Protein AF-A0A368D7T2-F1 (afdb_monomer)

Mean predicted aligned error: 4.86 Å

Radius of gyration: 17.08 Å; Cα contacts (8 Å, |Δi|>4): 111; chains: 1; bounding box: 37×31×53 Å

pLDDT: mean 90.41, std 10.19, range [51.91, 98.5]

Solvent-accessible surface area (backbone atoms only — not comparable to full-atom values): 7248 Å² total; per-residue (Å²): 136,79,72,66,61,32,42,49,31,44,47,52,43,35,50,52,33,50,51,53,52,49,39,56,71,71,38,92,92,69,29,60,60,84,78,44,40,42,70,30,36,58,41,48,74,77,60,43,44,45,56,53,54,31,52,53,41,57,55,40,57,72,36,65,93,39,57,70,60,36,45,50,53,52,50,52,51,51,52,56,49,50,54,41,51,52,29,32,51,47,102,48,57,69,70,59,35,71,72,32,71,47,49,54,57,53,53,53,43,52,50,30,49,53,51,20,46,52,42,51,52,50,45,53,51,51,54,56,55,57,61,72,80,107

Nearest PDB structures (foldseek):
  1yo7-assembly2_B  TM=5.747E-01  e=2.795E+00  Escherichia coli

Structure (mmCIF, N/CA/C/O backbone):
data_AF-A0A368D7T2-F1
#
_entry.id   AF-A0A368D7T2-F1
#
loop_
_atom_site.group_PDB
_atom_site.id
_atom_site.type_symbol
_atom_site.label_atom_id
_atom_site.label_alt_id
_atom_site.label_comp_id
_atom_site.label_asym_id
_atom_site.label_entity_id
_atom_site.label_seq_id
_atom_site.pdbx_PDB_ins_code
_atom_site.Cartn_x
_atom_site.Cartn_y
_atom_site.Cartn_z
_atom_site.occupancy
_atom_site.B_iso_or_equiv
_atom_site.auth_seq_id
_atom_site.auth_comp_id
_atom_site.auth_asym_id
_atom_site.auth_atom_id
_atom_site.pdbx_PDB_model_num
ATOM 1 N N . MET A 1 1 ? -18.146 0.182 18.973 1.00 51.91 1 MET A N 1
ATOM 2 C CA . MET A 1 1 ? -17.014 -0.212 18.102 1.00 51.91 1 MET A CA 1
ATOM 3 C C . MET A 1 1 ? -17.211 0.406 16.727 1.00 51.91 1 MET A C 1
ATOM 5 O O . MET A 1 1 ? -18.100 -0.024 16.006 1.00 51.91 1 MET A O 1
ATOM 9 N N . ILE A 1 2 ? -16.427 1.435 16.395 1.00 58.50 2 ILE A N 1
ATOM 10 C CA . ILE A 1 2 ? -16.553 2.246 15.162 1.00 58.50 2 ILE A CA 1
ATOM 11 C C . ILE A 1 2 ? -15.628 1.704 14.036 1.00 58.50 2 ILE A C 1
ATOM 13 O O . ILE A 1 2 ? -15.519 2.243 12.948 1.00 58.50 2 ILE A O 1
ATOM 17 N N . GLN A 1 3 ? -15.069 0.512 14.240 1.00 59.62 3 GLN A N 1
ATOM 18 C CA . GLN A 1 3 ? -13.953 -0.082 13.497 1.00 59.62 3 GLN A CA 1
ATOM 19 C C . GLN A 1 3 ? -14.228 -0.559 12.050 1.00 59.62 3 GLN A C 1
ATOM 21 O O . GLN A 1 3 ? -13.487 -1.382 11.508 1.00 59.62 3 GLN A O 1
ATOM 26 N N . ARG A 1 4 ? -15.331 -0.122 11.438 1.00 71.94 4 ARG A N 1
ATOM 27 C CA . ARG A 1 4 ? -15.852 -0.723 10.200 1.00 71.94 4 ARG A CA 1
ATOM 28 C C . ARG A 1 4 ? -15.222 -0.151 8.940 1.00 71.94 4 ARG A C 1
ATOM 30 O O . ARG A 1 4 ? -15.085 -0.869 7.966 1.00 71.94 4 ARG A O 1
ATOM 37 N N . VAL A 1 5 ? -14.856 1.127 8.939 1.00 86.94 5 VAL A N 1
ATOM 38 C CA . VAL A 1 5 ? -14.511 1.822 7.691 1.00 86.94 5 VAL A CA 1
ATOM 39 C C . VAL A 1 5 ? -12.999 1.826 7.445 1.00 86.94 5 VAL A C 1
ATOM 41 O O . VAL A 1 5 ? -12.564 1.584 6.324 1.00 86.94 5 VAL A O 1
ATOM 44 N N . GLN A 1 6 ? -12.182 1.999 8.490 1.00 91.19 6 GLN A N 1
ATOM 45 C CA . GLN A 1 6 ? -10.719 1.943 8.369 1.00 91.19 6 GLN A CA 1
ATOM 46 C C . GLN A 1 6 ? -10.215 0.569 7.918 1.00 91.19 6 GLN A C 1
ATOM 48 O O . GLN A 1 6 ? -9.251 0.485 7.165 1.00 91.19 6 GLN A O 1
ATOM 53 N N . SER A 1 7 ? -10.861 -0.507 8.374 1.00 93.94 7 SER A N 1
ATOM 54 C CA . SER A 1 7 ? -10.492 -1.880 8.027 1.00 93.94 7 SER A CA 1
ATOM 55 C C . SER A 1 7 ? -10.777 -2.181 6.561 1.00 93.94 7 SER A C 1
ATOM 57 O O . SER A 1 7 ? -9.953 -2.824 5.925 1.00 93.94 7 SER A O 1
ATOM 59 N N . ILE A 1 8 ? -11.868 -1.642 6.004 1.00 95.50 8 ILE A N 1
ATOM 60 C CA . ILE A 1 8 ? -12.184 -1.745 4.573 1.00 95.50 8 ILE A CA 1
ATOM 61 C C . ILE A 1 8 ? -11.092 -1.081 3.736 1.00 95.50 8 ILE A C 1
ATOM 63 O O . ILE A 1 8 ? -10.575 -1.703 2.818 1.00 95.50 8 ILE A O 1
ATOM 67 N N . TYR A 1 9 ? -10.691 0.150 4.061 1.00 96.88 9 TYR A N 1
ATOM 68 C CA . TYR A 1 9 ? -9.636 0.829 3.304 1.00 96.88 9 TYR A CA 1
ATOM 69 C C . TYR A 1 9 ? -8.287 0.105 3.397 1.00 96.88 9 TYR A C 1
ATOM 71 O O . TYR A 1 9 ? -7.605 -0.034 2.387 1.00 96.88 9 TYR A O 1
ATOM 79 N N . MET A 1 10 ? -7.918 -0.407 4.577 1.00 97.31 10 MET A N 1
ATOM 80 C CA . MET A 1 10 ? -6.710 -1.226 4.727 1.00 97.31 10 MET A CA 1
ATOM 81 C C . MET A 1 10 ? -6.796 -2.534 3.930 1.00 97.31 10 MET A C 1
ATOM 83 O O . MET A 1 10 ? -5.820 -2.916 3.290 1.00 97.31 10 MET A O 1
ATOM 87 N N . LEU A 1 11 ? -7.963 -3.186 3.910 1.00 97.31 11 LEU A N 1
ATOM 88 C CA . LEU A 1 11 ? -8.204 -4.394 3.120 1.00 97.31 11 LEU A CA 1
ATOM 89 C C . LEU A 1 11 ? -8.116 -4.118 1.615 1.00 97.31 11 LEU A C 1
ATOM 91 O O . LEU A 1 11 ? -7.558 -4.926 0.884 1.00 97.31 11 LEU A O 1
ATOM 95 N N . LEU A 1 12 ? -8.620 -2.973 1.148 1.00 97.75 12 LEU A N 1
ATOM 96 C CA . LEU A 1 12 ? -8.504 -2.583 -0.257 1.00 97.75 12 LEU A CA 1
ATOM 97 C C . LEU A 1 12 ? -7.040 -2.439 -0.681 1.00 97.75 12 LEU A C 1
ATOM 99 O O . LEU A 1 12 ? -6.698 -2.860 -1.777 1.00 97.75 12 LEU A O 1
ATOM 103 N N . ILE A 1 13 ? -6.161 -1.930 0.190 1.00 98.00 13 ILE A N 1
ATOM 104 C CA . ILE A 1 13 ? -4.718 -1.883 -0.101 1.00 98.00 13 ILE A CA 1
ATOM 105 C C . ILE A 1 13 ? -4.129 -3.298 -0.167 1.00 98.00 13 ILE A C 1
ATOM 107 O O . ILE A 1 13 ? -3.353 -3.587 -1.072 1.00 98.00 13 ILE A O 1
ATOM 111 N N . VAL A 1 14 ? -4.523 -4.197 0.744 1.00 98.31 14 VAL A N 1
ATOM 112 C CA . VAL A 1 14 ? -4.105 -5.611 0.691 1.00 98.31 14 VAL A CA 1
ATOM 113 C C . VAL A 1 14 ? -4.519 -6.245 -0.639 1.00 98.31 14 VAL A C 1
ATOM 115 O O . VAL A 1 14 ? -3.703 -6.891 -1.285 1.00 98.31 14 VAL A O 1
ATOM 118 N N . ILE A 1 15 ? -5.756 -6.019 -1.089 1.00 97.69 15 ILE A N 1
ATOM 119 C CA . ILE A 1 15 ? -6.240 -6.518 -2.382 1.00 97.69 15 ILE A CA 1
ATOM 120 C C . ILE A 1 15 ? -5.424 -5.920 -3.533 1.00 97.69 15 ILE A C 1
ATOM 122 O O . ILE A 1 15 ? -4.998 -6.660 -4.411 1.00 97.69 15 ILE A O 1
ATOM 126 N N . THR A 1 16 ? -5.154 -4.613 -3.515 1.00 96.62 16 THR A N 1
ATOM 127 C CA . THR A 1 16 ? -4.309 -3.956 -4.522 1.00 96.62 16 THR A CA 1
ATOM 128 C C . THR A 1 16 ? -2.916 -4.590 -4.599 1.00 96.62 16 THR A C 1
ATOM 130 O O . THR A 1 16 ? -2.441 -4.873 -5.696 1.00 96.62 16 THR A O 1
ATOM 133 N N . ASN A 1 17 ? -2.281 -4.876 -3.460 1.00 96.44 17 ASN A N 1
ATOM 134 C CA . ASN A 1 17 ? -0.978 -5.545 -3.424 1.00 96.44 17 ASN A CA 1
ATOM 135 C C . ASN A 1 17 ? -1.047 -6.969 -3.985 1.00 96.44 17 ASN A C 1
ATOM 137 O O . ASN A 1 17 ? -0.186 -7.353 -4.769 1.00 96.44 17 ASN A O 1
ATOM 141 N N . LEU A 1 18 ? -2.079 -7.739 -3.625 1.00 94.50 18 LEU A N 1
ATOM 142 C CA . LEU A 1 18 ? -2.282 -9.089 -4.159 1.00 94.50 18 LEU A CA 1
ATOM 143 C C . LEU A 1 18 ? -2.491 -9.075 -5.674 1.00 94.50 18 LEU A C 1
ATOM 145 O O . LEU A 1 18 ? -1.941 -9.924 -6.368 1.00 94.50 18 LEU A O 1
ATOM 149 N N . LEU A 1 19 ? -3.238 -8.098 -6.198 1.00 93.25 19 LEU A N 1
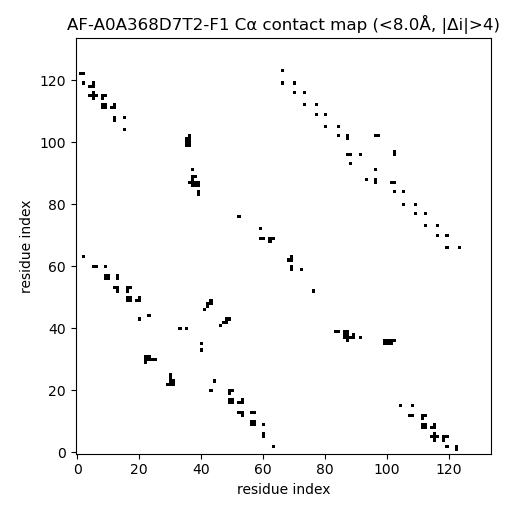ATOM 150 C CA . LEU A 1 19 ? -3.397 -7.927 -7.640 1.00 93.25 19 LEU A CA 1
ATOM 151 C C . LEU A 1 19 ? -2.052 -7.657 -8.316 1.00 93.25 19 LEU A C 1
ATOM 153 O O . LEU A 1 19 ? -1.787 -8.256 -9.352 1.00 93.25 19 LEU A O 1
ATOM 157 N N . VAL A 1 20 ? -1.191 -6.815 -7.733 1.00 92.88 20 VAL A N 1
ATOM 158 C CA . VAL A 1 20 ? 0.164 -6.583 -8.262 1.00 92.88 20 VAL A CA 1
ATOM 159 C C . VAL A 1 20 ? 0.987 -7.869 -8.261 1.00 92.88 20 VAL A C 1
ATOM 161 O O . VAL A 1 20 ? 1.548 -8.205 -9.297 1.00 92.88 20 VAL A O 1
ATOM 164 N N . ILE A 1 21 ? 1.011 -8.608 -7.147 1.00 91.12 21 ILE A N 1
ATOM 165 C CA . ILE A 1 21 ? 1.762 -9.869 -7.022 1.00 91.12 21 ILE A CA 1
ATOM 166 C C . ILE A 1 21 ? 1.316 -10.862 -8.101 1.00 91.12 21 ILE A C 1
ATOM 168 O O . ILE A 1 21 ? 2.128 -11.339 -8.890 1.00 91.12 21 ILE A O 1
ATOM 172 N N . ILE A 1 22 ? 0.005 -11.103 -8.204 1.00 89.69 22 ILE A N 1
ATOM 173 C CA . ILE A 1 22 ? -0.559 -12.019 -9.202 1.00 89.69 22 ILE A CA 1
ATOM 174 C C . ILE A 1 22 ? -0.230 -11.531 -10.615 1.00 89.69 22 ILE A C 1
ATOM 176 O O . ILE A 1 22 ? 0.161 -12.331 -11.458 1.00 89.69 22 ILE A O 1
ATOM 180 N N . SER A 1 23 ? -0.336 -10.230 -10.888 1.00 88.81 23 SER A N 1
ATOM 181 C CA . SER A 1 23 ? -0.081 -9.682 -12.230 1.00 88.81 23 SER A CA 1
ATOM 182 C C . SER A 1 23 ? 1.384 -9.789 -12.666 1.00 88.81 23 SER A C 1
ATOM 184 O O . SER A 1 23 ? 1.680 -9.595 -13.839 1.00 88.81 23 SER A O 1
ATOM 186 N N . ILE A 1 24 ? 2.309 -10.066 -11.749 1.00 86.81 24 ILE A N 1
ATOM 187 C CA . ILE A 1 24 ? 3.737 -10.213 -12.044 1.00 86.81 24 ILE A CA 1
ATOM 188 C C . ILE A 1 24 ? 4.129 -11.689 -12.163 1.00 86.81 24 ILE A C 1
ATOM 190 O O . ILE A 1 24 ? 4.877 -12.042 -13.068 1.00 86.81 24 ILE A O 1
ATOM 194 N N . ASP A 1 25 ? 3.587 -12.544 -11.298 1.00 73.06 25 ASP A N 1
ATOM 195 C CA . ASP A 1 25 ? 4.017 -13.940 -11.140 1.00 73.06 25 ASP A CA 1
ATOM 196 C C . ASP A 1 25 ? 3.246 -14.941 -12.036 1.00 73.06 25 ASP A C 1
ATOM 198 O O . ASP A 1 25 ? 3.718 -16.035 -12.331 1.00 73.06 25 ASP A O 1
ATOM 202 N N . SER A 1 26 ? 2.034 -14.601 -12.501 1.00 60.84 26 SER A N 1
ATOM 203 C CA . SER A 1 26 ? 1.045 -15.647 -12.841 1.00 60.84 26 SER A CA 1
ATOM 204 C C . SER A 1 26 ? 1.140 -16.347 -14.208 1.00 60.84 26 SER A C 1
ATOM 206 O O . SER A 1 26 ? 0.548 -17.414 -14.346 1.00 60.84 26 SER A O 1
ATOM 208 N N . ASN A 1 27 ? 1.851 -15.827 -15.210 1.00 67.06 27 ASN A N 1
ATOM 209 C CA . ASN A 1 27 ? 2.147 -16.507 -16.487 1.00 67.06 27 ASN A CA 1
ATOM 210 C C . ASN A 1 27 ? 3.046 -15.569 -17.315 1.00 67.06 27 ASN A C 1
ATOM 212 O O . ASN A 1 27 ? 2.653 -14.414 -17.466 1.00 67.06 27 ASN A O 1
ATOM 216 N N . PRO A 1 28 ? 4.176 -16.005 -17.905 1.00 64.38 28 PRO A N 1
ATOM 217 C CA . PRO A 1 28 ? 5.000 -15.154 -18.773 1.00 64.38 28 PRO A CA 1
ATOM 218 C C . PRO A 1 28 ? 4.234 -14.455 -19.909 1.00 64.38 28 PRO A C 1
ATOM 220 O O . PRO A 1 28 ? 4.638 -13.383 -20.346 1.00 64.38 28 PRO A O 1
ATOM 223 N N . GLU A 1 29 ? 3.129 -15.038 -20.386 1.00 68.19 29 GLU A N 1
ATOM 224 C CA . GLU A 1 29 ? 2.292 -14.439 -21.438 1.00 68.19 29 GLU A CA 1
ATOM 225 C C . GLU A 1 29 ? 1.324 -13.360 -20.923 1.00 68.19 29 GLU A C 1
ATOM 227 O O . GLU A 1 29 ? 0.848 -12.536 -21.702 1.00 68.19 29 GLU A O 1
ATOM 232 N N . MET A 1 30 ? 1.013 -13.365 -19.624 1.00 66.88 30 MET A N 1
ATOM 233 C CA . MET A 1 30 ? 0.069 -12.431 -18.993 1.00 66.88 30 MET A CA 1
ATOM 234 C C . MET A 1 30 ? 0.731 -11.526 -17.950 1.00 66.88 30 MET A C 1
ATOM 236 O O . MET A 1 30 ? 0.045 -10.711 -17.330 1.00 66.88 30 MET A O 1
ATOM 240 N N . SER A 1 31 ? 2.039 -11.671 -17.729 1.00 82.38 31 SER A N 1
ATOM 241 C CA . SER A 1 31 ? 2.757 -10.897 -16.731 1.00 82.38 31 SER A CA 1
ATOM 242 C C . SER A 1 31 ? 2.899 -9.445 -17.172 1.00 82.38 31 SER A C 1
ATOM 244 O O . SER A 1 31 ? 3.026 -9.115 -18.356 1.00 82.38 31 SER A O 1
ATOM 246 N N . LEU A 1 32 ? 2.877 -8.542 -16.194 1.00 85.12 32 LEU A N 1
ATOM 247 C CA . LEU A 1 32 ? 3.193 -7.144 -16.444 1.00 85.12 32 LEU A CA 1
ATOM 248 C C . LEU A 1 32 ? 4.610 -7.044 -17.022 1.00 85.12 32 LEU A C 1
ATOM 250 O O . LEU A 1 32 ? 5.521 -7.650 -16.445 1.00 85.12 32 LEU A O 1
ATOM 254 N N . PRO A 1 33 ? 4.815 -6.237 -18.081 1.00 87.44 33 PRO A N 1
ATOM 255 C CA . PRO A 1 33 ? 6.133 -6.037 -18.666 1.00 87.44 33 PRO A CA 1
ATOM 256 C C . PRO A 1 33 ? 7.177 -5.669 -17.608 1.00 87.44 33 PRO A C 1
ATOM 258 O O . PRO A 1 33 ? 6.899 -4.860 -16.723 1.00 87.44 33 PRO A O 1
ATOM 261 N N . GLU A 1 34 ? 8.406 -6.176 -17.743 1.00 85.50 34 GLU A N 1
ATOM 262 C CA . GLU A 1 34 ? 9.532 -5.804 -16.860 1.00 85.50 34 GLU A CA 1
ATOM 263 C C . GLU A 1 34 ? 9.870 -4.307 -16.919 1.00 85.50 34 GLU A C 1
ATOM 265 O O . GLU A 1 34 ? 10.543 -3.762 -16.047 1.00 85.50 34 GLU A O 1
ATOM 270 N N . SER A 1 35 ? 9.378 -3.606 -17.943 1.00 87.44 35 SER A N 1
ATOM 271 C CA . SER A 1 35 ? 9.472 -2.156 -18.017 1.00 87.44 35 SER A CA 1
ATOM 272 C C . SER A 1 35 ? 8.538 -1.441 -17.040 1.00 87.44 35 SER A C 1
ATOM 274 O O . SER A 1 35 ? 8.754 -0.257 -16.816 1.00 87.44 35 SER A O 1
ATOM 276 N N . TYR A 1 36 ? 7.536 -2.076 -16.438 1.00 90.62 36 TYR A N 1
ATOM 277 C CA . TYR A 1 36 ? 6.670 -1.413 -15.456 1.00 90.62 36 TYR A CA 1
ATOM 278 C C . TYR A 1 36 ? 7.342 -1.329 -14.087 1.00 90.62 36 TYR A C 1
ATOM 280 O O . TYR A 1 36 ? 8.271 -2.075 -13.791 1.00 90.62 36 TYR A O 1
ATOM 288 N N . PHE A 1 37 ? 6.877 -0.404 -13.247 1.00 92.38 37 PHE A N 1
ATOM 289 C CA . PHE A 1 37 ? 7.423 -0.129 -11.908 1.00 92.38 37 PHE A CA 1
ATOM 290 C C . PHE A 1 37 ? 8.849 0.447 -11.867 1.00 92.38 37 PHE A C 1
ATOM 292 O O . PHE A 1 37 ? 9.281 0.894 -10.808 1.00 92.38 37 PHE A O 1
ATOM 299 N N . GLY A 1 38 ? 9.586 0.524 -12.975 1.00 90.50 38 GLY A N 1
ATOM 300 C CA . GLY A 1 38 ? 10.923 1.126 -12.945 1.00 90.50 38 GLY A CA 1
ATOM 301 C C . GLY A 1 38 ? 11.887 0.393 -12.041 1.00 90.50 38 GLY A C 1
ATOM 302 O O . GLY A 1 38 ? 11.821 -0.826 -11.898 1.00 90.50 38 GLY A O 1
ATOM 303 N N . PHE A 1 39 ? 12.769 1.147 -11.397 1.00 92.56 39 PHE A N 1
ATOM 304 C CA . PHE A 1 39 ? 13.668 0.591 -10.392 1.00 92.56 39 PHE A CA 1
ATOM 305 C C . PHE A 1 39 ? 12.960 0.123 -9.134 1.00 92.56 39 PHE A C 1
ATOM 307 O O . PHE A 1 39 ? 13.578 -0.501 -8.277 1.00 92.56 39 PHE A O 1
ATOM 314 N N . PHE A 1 40 ? 11.650 0.339 -9.034 1.00 94.06 40 PHE A N 1
ATOM 315 C CA . PHE A 1 40 ? 10.878 -0.291 -7.988 1.00 94.06 40 PHE A CA 1
ATOM 316 C C . PHE A 1 40 ? 10.604 -1.786 -8.250 1.00 94.06 40 PHE A C 1
ATOM 318 O O . PHE A 1 40 ? 10.339 -2.527 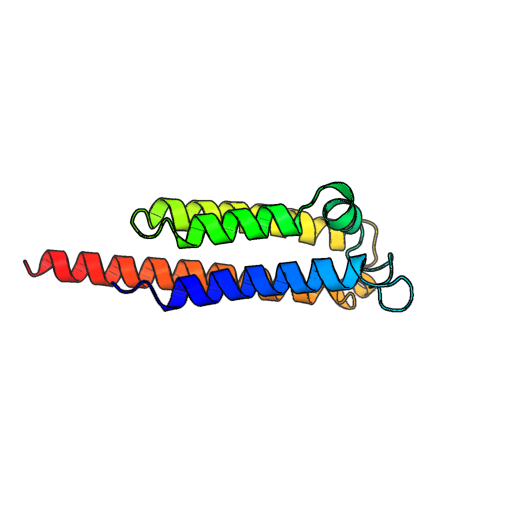-7.304 1.00 94.06 40 PHE A O 1
ATOM 325 N N . ARG A 1 41 ? 10.704 -2.261 -9.502 1.00 93.06 41 ARG A N 1
ATOM 326 C CA . ARG A 1 41 ? 10.389 -3.648 -9.892 1.00 93.06 41 ARG A CA 1
ATOM 327 C C . ARG A 1 41 ? 11.148 -4.717 -9.082 1.00 93.06 41 ARG A C 1
ATOM 329 O O . ARG A 1 41 ? 10.473 -5.604 -8.559 1.00 93.06 41 ARG A O 1
ATOM 336 N N . PRO A 1 42 ? 12.478 -4.630 -8.869 1.00 93.00 42 PRO A N 1
ATOM 337 C CA . PRO A 1 42 ? 13.205 -5.621 -8.068 1.00 93.00 42 PRO A CA 1
ATOM 338 C C . PRO A 1 42 ? 12.714 -5.714 -6.618 1.00 93.00 42 PRO A C 1
ATOM 340 O O . PRO A 1 42 ? 12.733 -6.785 -6.023 1.00 93.00 42 PRO A O 1
ATOM 343 N N . TYR A 1 43 ? 12.211 -4.619 -6.035 1.00 94.75 43 TYR A N 1
ATOM 344 C CA . TYR A 1 43 ? 11.666 -4.644 -4.672 1.00 94.75 43 TYR A CA 1
ATOM 345 C C . TYR A 1 43 ? 10.394 -5.479 -4.561 1.00 94.75 43 TYR A C 1
ATOM 347 O O . TYR A 1 43 ? 10.146 -6.082 -3.517 1.00 94.75 43 TYR A O 1
ATOM 355 N N . ILE A 1 44 ? 9.602 -5.523 -5.630 1.00 93.25 44 ILE A N 1
ATOM 356 C CA . ILE A 1 44 ? 8.420 -6.375 -5.687 1.00 93.25 44 ILE A CA 1
ATOM 357 C C . ILE A 1 44 ? 8.847 -7.832 -5.889 1.00 93.25 44 ILE A C 1
ATOM 359 O O . ILE A 1 44 ? 8.413 -8.684 -5.124 1.00 93.25 44 ILE A O 1
ATOM 363 N N . ASN A 1 45 ? 9.732 -8.098 -6.854 1.00 91.38 45 ASN A N 1
ATOM 364 C CA . ASN A 1 45 ? 10.083 -9.462 -7.261 1.00 91.38 45 ASN A CA 1
ATOM 365 C C . ASN A 1 45 ? 10.988 -10.185 -6.254 1.00 91.38 45 ASN A C 1
ATOM 367 O O . ASN A 1 45 ? 10.709 -11.316 -5.867 1.00 91.38 45 ASN A O 1
ATOM 371 N N . ASP A 1 46 ? 12.071 -9.534 -5.827 1.00 91.81 46 ASP A N 1
ATOM 372 C CA . ASP A 1 46 ? 13.161 -10.193 -5.099 1.00 91.81 46 ASP A CA 1
ATOM 373 C C . ASP A 1 46 ? 13.106 -9.924 -3.589 1.00 91.81 46 ASP A C 1
ATOM 375 O O . ASP A 1 46 ? 13.622 -10.702 -2.785 1.00 91.81 46 ASP A O 1
ATOM 379 N N . TYR A 1 47 ? 12.479 -8.812 -3.188 1.00 93.94 47 TYR A N 1
ATOM 380 C CA . TYR A 1 47 ? 12.439 -8.358 -1.793 1.00 93.94 47 TYR A CA 1
ATOM 381 C C . TYR A 1 47 ? 11.050 -8.444 -1.144 1.00 93.94 47 TYR A C 1
ATOM 383 O O . TYR A 1 47 ? 10.886 -7.978 -0.013 1.00 93.94 47 TYR A O 1
ATOM 391 N N . PHE A 1 48 ? 10.066 -9.052 -1.817 1.00 94.25 48 PHE A N 1
ATOM 392 C CA . PHE A 1 48 ? 8.720 -9.316 -1.285 1.00 94.25 48 PHE A CA 1
ATOM 393 C C . PHE A 1 48 ? 8.019 -8.069 -0.717 1.00 94.25 48 PHE A C 1
ATOM 395 O O . PHE A 1 48 ? 7.325 -8.126 0.307 1.00 94.25 48 PHE A O 1
ATOM 402 N N . PHE A 1 49 ? 8.247 -6.897 -1.322 1.00 96.31 49 PHE A N 1
ATOM 403 C CA . PHE A 1 49 ? 7.754 -5.632 -0.776 1.00 96.31 49 PHE A CA 1
ATOM 404 C C . PHE A 1 49 ? 6.230 -5.646 -0.592 1.00 96.31 49 PHE A C 1
ATOM 406 O O . PHE A 1 49 ? 5.720 -5.279 0.471 1.00 96.31 49 PHE A O 1
ATOM 413 N N . SER A 1 50 ? 5.493 -6.078 -1.616 1.00 95.50 50 SER A N 1
ATOM 414 C CA . SER A 1 50 ? 4.025 -6.063 -1.630 1.00 95.50 50 SER A CA 1
ATOM 415 C C . SER A 1 50 ? 3.434 -7.022 -0.591 1.00 95.50 50 SER A C 1
ATOM 417 O O . SER A 1 50 ? 2.441 -6.703 0.072 1.00 95.50 50 SER A O 1
ATOM 419 N N . GLU A 1 51 ? 4.067 -8.170 -0.390 1.00 96.06 51 GLU A N 1
ATOM 420 C CA . GLU A 1 51 ? 3.723 -9.198 0.586 1.00 96.06 51 GLU A CA 1
ATOM 421 C C . GLU A 1 51 ? 3.938 -8.675 2.003 1.00 96.06 51 GLU A C 1
ATOM 423 O O . GLU A 1 51 ? 3.029 -8.741 2.836 1.00 96.06 51 GLU A O 1
ATOM 428 N N . ILE A 1 52 ? 5.109 -8.084 2.265 1.00 97.75 52 ILE A N 1
ATOM 429 C CA . ILE A 1 52 ? 5.450 -7.509 3.569 1.00 97.75 52 ILE A CA 1
ATOM 430 C C . ILE A 1 52 ? 4.449 -6.409 3.934 1.00 97.75 52 ILE A C 1
ATOM 432 O O . ILE A 1 52 ? 3.894 -6.426 5.037 1.00 97.75 52 ILE A O 1
ATOM 436 N N . ILE A 1 53 ? 4.151 -5.481 3.014 1.00 98.00 53 ILE A N 1
ATOM 437 C CA . ILE A 1 53 ? 3.154 -4.428 3.258 1.00 98.00 53 ILE A CA 1
ATOM 438 C C . ILE A 1 53 ? 1.768 -5.031 3.520 1.00 98.00 53 ILE A C 1
ATOM 440 O O . ILE A 1 53 ? 1.065 -4.576 4.426 1.00 98.00 53 ILE A O 1
ATOM 444 N N . SER A 1 54 ? 1.379 -6.075 2.785 1.00 97.94 54 SER A N 1
ATOM 445 C CA . SER A 1 54 ? 0.090 -6.752 2.975 1.00 97.94 54 SER A CA 1
ATOM 446 C C . SER A 1 54 ? -0.030 -7.393 4.356 1.00 97.94 54 SER A C 1
ATOM 448 O O . SER A 1 54 ? -1.021 -7.170 5.055 1.00 97.94 54 SER A O 1
ATOM 450 N N . VAL A 1 55 ? 0.996 -8.122 4.799 1.00 98.12 55 VAL A N 1
ATOM 451 C CA . VAL A 1 55 ? 1.037 -8.728 6.137 1.00 98.12 55 VAL A CA 1
ATOM 452 C C . VAL A 1 55 ? 0.993 -7.650 7.221 1.00 98.12 55 VAL A C 1
ATOM 454 O O . VAL A 1 55 ? 0.208 -7.760 8.167 1.00 98.12 55 VAL A O 1
ATOM 457 N N . LEU A 1 56 ? 1.769 -6.571 7.068 1.00 98.00 56 LEU A N 1
ATOM 458 C CA . LEU A 1 56 ? 1.754 -5.448 8.005 1.00 98.00 56 LEU A CA 1
ATOM 459 C C . LEU A 1 56 ? 0.368 -4.804 8.104 1.00 98.00 56 LEU A C 1
ATOM 461 O O . LEU A 1 56 ? -0.077 -4.504 9.212 1.00 98.00 56 LEU A O 1
ATOM 465 N N . LEU A 1 57 ? -0.342 -4.622 6.988 1.00 97.81 57 LEU A N 1
ATOM 466 C CA . LEU A 1 57 ? -1.705 -4.082 6.977 1.00 97.81 57 LEU A CA 1
ATOM 467 C C . L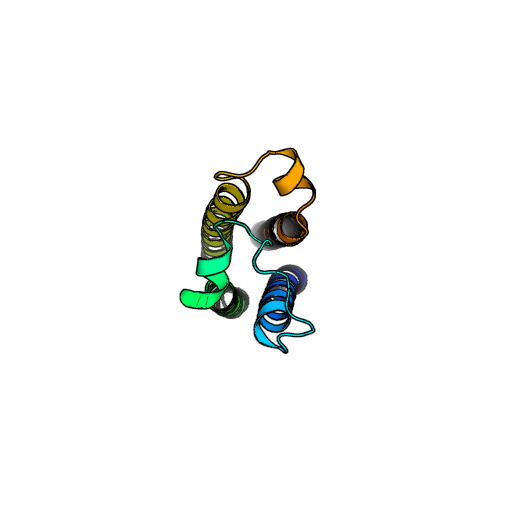EU A 1 57 ? -2.710 -5.019 7.648 1.00 97.81 57 LEU A C 1
ATOM 469 O O . LEU A 1 57 ? -3.543 -4.546 8.423 1.00 97.81 57 LEU A O 1
ATOM 473 N N . ILE A 1 58 ? -2.610 -6.330 7.414 1.00 97.56 58 ILE A N 1
ATOM 474 C CA . ILE A 1 58 ? -3.457 -7.330 8.079 1.00 97.56 58 ILE A CA 1
ATOM 475 C C . ILE A 1 58 ? -3.251 -7.270 9.594 1.00 97.56 58 ILE A C 1
ATOM 477 O O . ILE A 1 58 ? -4.222 -7.134 10.340 1.00 97.56 58 ILE A O 1
ATOM 481 N N . ILE A 1 59 ? -1.998 -7.278 10.062 1.00 96.75 59 ILE A N 1
ATOM 482 C CA . ILE A 1 59 ? -1.678 -7.097 11.487 1.00 96.75 59 ILE A CA 1
ATOM 483 C C . ILE A 1 59 ? -2.263 -5.772 11.987 1.00 96.75 59 ILE A C 1
ATOM 485 O O . ILE A 1 59 ? -2.886 -5.719 13.051 1.00 96.75 59 ILE A O 1
ATOM 489 N N . ASN A 1 60 ? -2.118 -4.704 11.201 1.00 96.56 60 ASN A N 1
ATOM 490 C CA . ASN A 1 60 ? -2.583 -3.379 11.571 1.00 96.56 60 ASN A CA 1
ATOM 491 C C . ASN A 1 60 ? -4.107 -3.307 11.757 1.00 96.56 60 ASN A C 1
ATOM 493 O O . ASN A 1 60 ? -4.575 -2.653 12.690 1.00 96.56 60 ASN A O 1
ATOM 497 N N . ILE A 1 61 ? -4.896 -4.035 10.961 1.00 95.44 61 ILE A N 1
ATOM 498 C CA . ILE A 1 61 ? -6.357 -4.137 11.128 1.00 95.44 61 ILE A CA 1
ATOM 499 C C . ILE A 1 61 ? -6.725 -4.644 12.535 1.00 95.44 61 ILE A C 1
ATOM 501 O O . ILE A 1 61 ? -7.659 -4.123 13.158 1.00 95.44 61 ILE A O 1
ATOM 505 N N . PHE A 1 62 ? -5.961 -5.598 13.076 1.00 94.25 62 PHE A N 1
ATOM 506 C CA . PHE A 1 62 ? -6.188 -6.166 14.409 1.00 94.25 62 PHE A CA 1
ATOM 507 C C . PHE A 1 62 ? -5.700 -5.273 15.563 1.00 94.25 62 PHE A C 1
ATOM 509 O O . PHE A 1 62 ? -6.102 -5.474 16.710 1.00 94.25 62 PHE A O 1
ATOM 516 N N . LEU A 1 63 ? -4.919 -4.221 15.294 1.00 92.38 63 LEU A N 1
ATOM 517 C CA . LEU A 1 63 ? -4.415 -3.275 16.304 1.00 92.38 63 LEU A CA 1
ATOM 518 C C . LEU A 1 63 ? -5.432 -2.198 16.728 1.00 92.38 63 LEU A C 1
ATOM 520 O O . LEU A 1 63 ? -5.069 -1.143 17.243 1.00 92.38 63 LEU A O 1
ATOM 524 N N . PHE A 1 64 ? -6.727 -2.453 16.576 1.00 86.31 64 PHE A N 1
ATOM 525 C CA . PHE A 1 64 ? -7.791 -1.462 16.773 1.00 86.31 64 PHE A CA 1
ATOM 526 C C . PHE A 1 64 ? -7.930 -0.889 18.175 1.00 86.31 64 PHE A C 1
ATOM 528 O O . PHE A 1 64 ? -8.419 0.224 18.351 1.00 86.31 64 PHE A O 1
ATOM 535 N N . LYS A 1 65 ? -7.485 -1.636 19.186 1.00 89.50 65 LYS A N 1
ATOM 536 C CA . LYS A 1 65 ? -7.415 -1.140 20.565 1.00 89.50 65 LYS A CA 1
ATOM 537 C C . LYS A 1 65 ? -6.300 -0.103 20.750 1.00 89.50 65 LYS A C 1
ATOM 539 O O . LYS A 1 65 ? -6.254 0.560 21.779 1.00 89.50 65 LYS A O 1
ATOM 544 N N . ARG A 1 66 ? -5.394 0.032 19.774 1.00 92.75 66 ARG A N 1
ATOM 545 C CA . ARG A 1 66 ? -4.221 0.916 19.784 1.00 92.75 66 ARG A CA 1
ATOM 546 C C . ARG A 1 66 ? -4.224 1.833 18.546 1.00 92.75 66 ARG A C 1
ATOM 548 O O . ARG A 1 66 ? -3.310 1.761 17.728 1.00 92.75 66 ARG A O 1
ATOM 555 N N . PRO A 1 67 ? -5.204 2.742 18.406 1.00 92.50 67 PRO A N 1
ATOM 556 C CA . PRO A 1 67 ? -5.368 3.575 17.207 1.00 92.50 67 PRO A CA 1
ATOM 557 C C . PRO A 1 67 ? -4.157 4.471 16.894 1.00 92.50 67 PRO A C 1
ATOM 559 O O . PRO A 1 67 ? -3.846 4.703 15.729 1.00 92.50 67 PRO A O 1
ATOM 562 N N . ASN A 1 68 ? -3.418 4.932 17.910 1.00 93.62 68 ASN A N 1
ATOM 563 C CA . ASN A 1 68 ? -2.181 5.695 17.700 1.00 93.62 68 ASN A CA 1
ATOM 564 C C . ASN A 1 68 ? -1.080 4.843 17.047 1.00 93.62 68 ASN A C 1
ATOM 566 O O . ASN A 1 68 ? -0.387 5.315 16.148 1.00 93.62 68 ASN A O 1
ATOM 570 N N . LEU A 1 69 ? -0.955 3.578 17.466 1.00 95.94 69 LEU A N 1
ATOM 571 C CA . LEU A 1 69 ? -0.041 2.619 16.846 1.00 95.94 69 LEU A CA 1
ATOM 572 C C . LEU A 1 69 ? -0.467 2.344 15.399 1.00 95.94 69 LEU A C 1
ATOM 574 O O . LEU A 1 69 ? 0.385 2.357 14.514 1.00 95.94 69 LEU A O 1
ATOM 578 N N . GLN A 1 70 ? -1.776 2.204 15.146 1.00 95.75 70 GLN A N 1
ATOM 579 C CA . GLN A 1 70 ? -2.284 2.003 13.788 1.00 95.75 70 GLN A CA 1
ATOM 580 C C . GLN A 1 70 ? -1.915 3.147 12.845 1.00 95.75 70 GLN A C 1
ATOM 582 O O . GLN A 1 70 ? -1.429 2.912 11.740 1.00 95.75 70 GLN A O 1
ATOM 587 N N . ILE A 1 71 ? -2.111 4.391 13.290 1.00 97.06 71 ILE A N 1
ATOM 588 C CA . ILE A 1 71 ? -1.772 5.583 12.505 1.00 97.06 71 ILE A CA 1
ATOM 589 C C . ILE A 1 71 ? -0.267 5.646 12.226 1.00 97.06 71 ILE A C 1
ATOM 591 O O . ILE A 1 71 ? 0.127 5.998 11.115 1.00 97.06 71 ILE A O 1
ATOM 595 N N . ASN A 1 72 ? 0.580 5.318 13.203 1.00 97.94 72 ASN A N 1
ATOM 596 C CA . ASN A 1 72 ? 2.030 5.345 13.011 1.00 97.94 72 ASN A CA 1
ATOM 597 C C . ASN A 1 72 ? 2.503 4.264 12.032 1.00 97.94 72 ASN A C 1
ATOM 599 O O . ASN A 1 72 ? 3.317 4.570 11.166 1.00 97.94 72 ASN A O 1
ATOM 603 N N . LEU A 1 73 ? 1.942 3.052 12.090 1.00 97.94 73 LEU A N 1
ATOM 604 C CA . LEU A 1 73 ? 2.217 2.013 11.092 1.00 97.94 73 LEU A CA 1
ATOM 605 C C . LEU A 1 73 ? 1.803 2.456 9.684 1.00 97.94 73 LEU A C 1
ATOM 607 O O . LEU A 1 73 ? 2.586 2.336 8.750 1.00 97.94 73 LEU A O 1
ATOM 611 N N . LEU A 1 74 ? 0.619 3.058 9.534 1.00 98.12 74 LEU A N 1
ATOM 612 C CA . LEU A 1 74 ? 0.171 3.601 8.246 1.00 98.12 74 LEU A CA 1
ATOM 613 C C . LEU A 1 74 ? 1.101 4.705 7.714 1.00 98.12 74 LEU A C 1
ATOM 615 O O . LEU A 1 74 ? 1.334 4.784 6.512 1.00 98.12 74 LEU A O 1
ATOM 619 N N . ARG A 1 75 ? 1.667 5.543 8.591 1.00 98.12 75 ARG A N 1
ATOM 620 C CA . ARG A 1 75 ? 2.665 6.556 8.205 1.00 98.12 75 ARG A CA 1
ATOM 621 C C . ARG A 1 75 ? 3.975 5.934 7.733 1.00 98.12 75 ARG A C 1
ATOM 623 O O . ARG A 1 75 ? 4.538 6.422 6.762 1.00 98.12 75 ARG A O 1
ATOM 630 N N . ILE A 1 76 ? 4.439 4.873 8.391 1.00 98.19 76 ILE A N 1
ATOM 631 C CA . ILE A 1 76 ? 5.631 4.134 7.955 1.00 98.19 76 ILE A CA 1
ATOM 632 C C . ILE A 1 76 ? 5.392 3.546 6.560 1.00 98.19 76 ILE A C 1
ATOM 634 O O . ILE A 1 76 ? 6.222 3.737 5.679 1.00 98.19 76 ILE A O 1
ATOM 638 N N . ILE A 1 77 ? 4.222 2.944 6.322 1.00 98.19 77 ILE A N 1
ATOM 639 C CA . ILE A 1 77 ? 3.853 2.414 5.000 1.00 98.19 77 ILE A CA 1
ATOM 640 C C . ILE A 1 77 ? 3.817 3.529 3.941 1.00 98.19 77 ILE A C 1
ATOM 642 O O . ILE A 1 77 ? 4.308 3.323 2.835 1.00 98.19 77 ILE A O 1
ATOM 646 N N . IL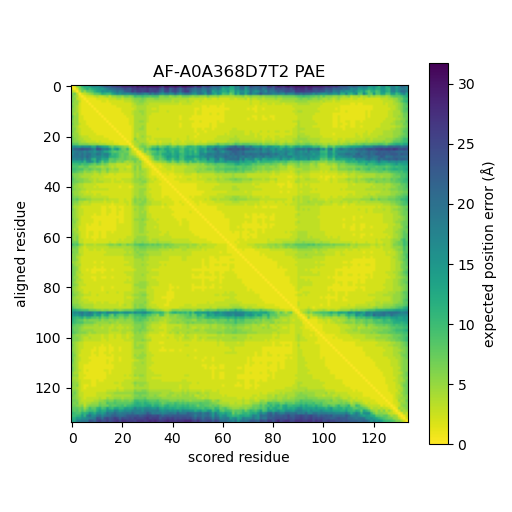E A 1 78 ? 3.305 4.726 4.266 1.00 98.25 78 ILE A N 1
ATOM 647 C CA . ILE A 1 78 ? 3.380 5.886 3.355 1.00 98.25 78 ILE A CA 1
ATOM 648 C C . ILE A 1 78 ? 4.832 6.197 2.983 1.00 98.25 78 ILE A C 1
ATOM 650 O O . ILE A 1 78 ? 5.107 6.410 1.809 1.00 98.25 78 ILE A O 1
ATOM 654 N N . LEU A 1 79 ? 5.756 6.226 3.947 1.00 98.12 79 LEU A N 1
ATOM 655 C CA . LEU A 1 79 ? 7.168 6.510 3.663 1.00 98.12 79 LEU A CA 1
ATOM 656 C C . LEU A 1 79 ? 7.783 5.447 2.746 1.00 98.12 79 LEU A C 1
ATOM 658 O O . LEU A 1 79 ? 8.470 5.797 1.789 1.00 98.12 79 LEU A O 1
ATOM 662 N N . SER A 1 80 ? 7.480 4.169 2.982 1.00 97.19 80 SER A N 1
ATOM 663 C CA . SER A 1 80 ? 7.906 3.070 2.109 1.00 97.19 80 SER A CA 1
ATOM 664 C C . SER A 1 80 ? 7.347 3.205 0.687 1.00 97.19 80 SER A C 1
ATOM 666 O O . SER A 1 80 ? 8.066 2.976 -0.282 1.00 97.19 80 SER A O 1
ATOM 668 N N . LEU A 1 81 ? 6.089 3.627 0.536 1.00 97.44 81 LEU A N 1
ATOM 669 C CA . LEU A 1 81 ? 5.485 3.877 -0.776 1.00 97.44 81 LEU A CA 1
ATOM 670 C C . LEU A 1 81 ? 6.052 5.126 -1.461 1.00 97.44 81 LEU A C 1
ATOM 672 O O . LEU A 1 81 ? 6.181 5.127 -2.678 1.00 97.44 81 LEU A O 1
ATOM 676 N N . ILE A 1 82 ? 6.412 6.174 -0.710 1.00 97.81 82 ILE A N 1
ATOM 677 C CA . ILE A 1 82 ? 7.107 7.349 -1.262 1.00 97.81 82 ILE A CA 1
ATOM 678 C C . ILE A 1 82 ? 8.462 6.928 -1.822 1.00 97.81 82 ILE A C 1
ATOM 680 O O . ILE A 1 82 ? 8.801 7.327 -2.930 1.00 97.81 82 ILE A O 1
ATOM 684 N N . PHE A 1 83 ? 9.209 6.091 -1.098 1.00 96.38 83 PHE A N 1
ATOM 685 C CA . PHE A 1 83 ? 10.453 5.524 -1.611 1.00 96.38 83 PHE A CA 1
ATOM 686 C C . PHE A 1 83 ? 10.223 4.773 -2.931 1.00 96.38 83 PHE A C 1
ATOM 688 O O . PHE A 1 83 ? 10.928 5.026 -3.905 1.00 96.38 83 PHE A O 1
ATOM 695 N N . GLY A 1 84 ? 9.201 3.916 -3.006 1.00 95.00 84 GLY A N 1
ATOM 696 C CA . GLY A 1 84 ? 8.876 3.220 -4.252 1.00 95.00 84 GLY A CA 1
ATOM 697 C C . GLY A 1 84 ? 8.470 4.157 -5.391 1.00 95.00 84 GLY A C 1
ATOM 698 O O . GLY A 1 84 ? 8.922 3.983 -6.519 1.00 95.00 84 GLY A O 1
ATOM 699 N N . LEU A 1 85 ? 7.692 5.199 -5.087 1.00 96.19 85 LEU A N 1
ATOM 700 C CA . LEU A 1 85 ? 7.309 6.214 -6.063 1.00 96.19 85 LEU A CA 1
ATOM 701 C C . LEU A 1 85 ? 8.538 6.945 -6.611 1.00 96.19 85 LEU A C 1
ATOM 703 O O . LEU A 1 85 ? 8.626 7.140 -7.814 1.00 96.19 85 LEU A O 1
A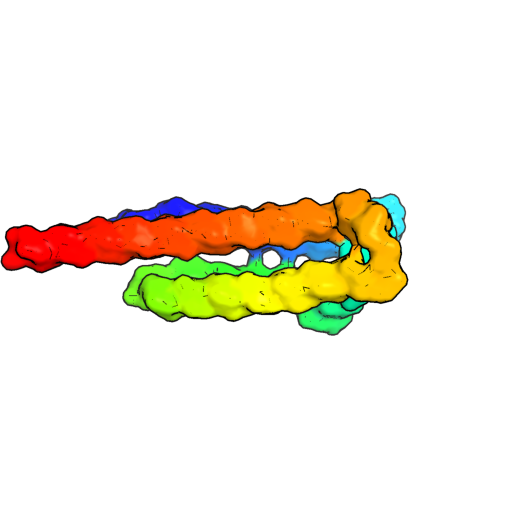TOM 707 N N . LEU A 1 86 ? 9.499 7.325 -5.767 1.00 95.56 86 LEU A N 1
ATOM 708 C CA . LEU A 1 86 ? 10.729 7.976 -6.232 1.00 95.56 86 LEU A CA 1
ATOM 709 C C . LEU A 1 86 ? 11.516 7.073 -7.194 1.00 95.56 86 LEU A C 1
ATOM 711 O O . LEU A 1 86 ? 11.938 7.547 -8.242 1.00 95.56 86 LEU A O 1
ATOM 715 N N . ASN A 1 87 ? 11.610 5.772 -6.905 1.00 94.50 87 ASN A N 1
ATOM 716 C CA . ASN A 1 87 ? 12.254 4.791 -7.791 1.00 94.50 87 ASN A CA 1
ATOM 717 C C . ASN A 1 87 ? 11.507 4.573 -9.124 1.00 94.50 87 ASN A C 1
ATOM 719 O O . ASN A 1 87 ? 12.104 4.116 -10.096 1.00 94.50 87 ASN A O 1
ATOM 723 N N . LEU A 1 88 ? 10.212 4.900 -9.204 1.00 92.38 88 LEU A N 1
ATOM 724 C CA . LEU A 1 88 ? 9.467 4.898 -10.471 1.00 92.38 88 LEU A CA 1
ATOM 725 C C . LEU A 1 88 ? 9.902 6.050 -11.397 1.00 92.38 88 LEU A C 1
ATOM 727 O O . LEU A 1 88 ? 9.848 5.925 -12.624 1.00 92.38 88 LEU A O 1
ATOM 731 N N . PHE A 1 89 ? 10.294 7.183 -10.810 1.00 92.25 89 PHE A N 1
ATOM 732 C CA . PHE A 1 89 ? 10.763 8.370 -11.531 1.00 92.25 89 PHE A CA 1
ATOM 733 C C . PHE A 1 89 ? 12.280 8.395 -11.729 1.00 92.25 89 PHE A C 1
ATOM 735 O O . PHE A 1 89 ? 12.768 9.233 -12.482 1.00 92.25 89 PHE A O 1
ATOM 742 N N . ASP A 1 90 ? 13.015 7.499 -11.073 1.00 87.31 90 ASP A N 1
ATOM 743 C CA . ASP A 1 90 ? 14.466 7.441 -11.186 1.00 87.31 90 ASP A CA 1
ATOM 744 C C . ASP A 1 90 ? 14.907 6.885 -12.553 1.00 87.31 90 ASP A C 1
ATOM 746 O O . ASP A 1 90 ? 14.268 5.990 -13.112 1.00 87.31 90 ASP A O 1
ATOM 750 N N . GLU A 1 91 ? 15.960 7.482 -13.120 1.00 76.00 91 GLU A N 1
ATOM 751 C CA . GLU A 1 91 ? 16.539 7.249 -14.463 1.00 76.00 91 GLU A CA 1
ATOM 752 C C . GLU A 1 91 ? 15.606 7.351 -15.693 1.00 76.00 91 GLU A C 1
ATOM 754 O O . GLU A 1 91 ? 16.067 7.334 -16.840 1.00 76.00 91 GLU A O 1
ATOM 759 N N . ARG A 1 92 ? 14.292 7.495 -15.503 1.00 83.31 92 ARG A N 1
ATOM 760 C CA . ARG A 1 92 ? 13.300 7.545 -16.585 1.00 83.31 92 ARG A CA 1
ATOM 761 C C . ARG A 1 92 ? 12.888 8.971 -16.914 1.00 83.31 92 ARG A C 1
ATOM 763 O O . ARG A 1 92 ? 12.874 9.860 -16.069 1.00 83.31 92 ARG A O 1
ATOM 770 N N . SER A 1 93 ? 12.492 9.194 -18.169 1.00 87.31 93 SER A N 1
ATOM 771 C CA . SER A 1 93 ? 11.854 10.459 -18.522 1.00 87.31 93 SER A CA 1
ATOM 772 C C . SER A 1 93 ? 10.522 10.590 -17.785 1.00 87.31 93 SER A C 1
ATOM 774 O O . SER A 1 93 ? 9.760 9.630 -17.664 1.00 87.31 93 SER A O 1
ATOM 776 N N . PHE A 1 94 ? 10.219 11.810 -17.346 1.00 87.50 94 PHE A N 1
ATOM 777 C CA . PHE A 1 94 ? 8.980 12.127 -16.639 1.00 87.50 94 PHE A CA 1
ATOM 778 C C . PHE A 1 94 ? 7.725 11.671 -17.401 1.00 87.50 94 PHE A C 1
ATOM 780 O O . PHE A 1 94 ? 6.789 11.146 -16.804 1.00 87.50 94 PHE A O 1
ATOM 787 N N . GLU A 1 95 ? 7.740 11.814 -18.729 1.00 89.38 95 GLU A N 1
ATOM 788 C CA . GLU A 1 95 ? 6.675 11.348 -19.619 1.00 89.38 95 GLU A CA 1
ATOM 789 C C . GLU A 1 95 ? 6.428 9.841 -19.473 1.00 89.38 95 GLU A C 1
ATOM 79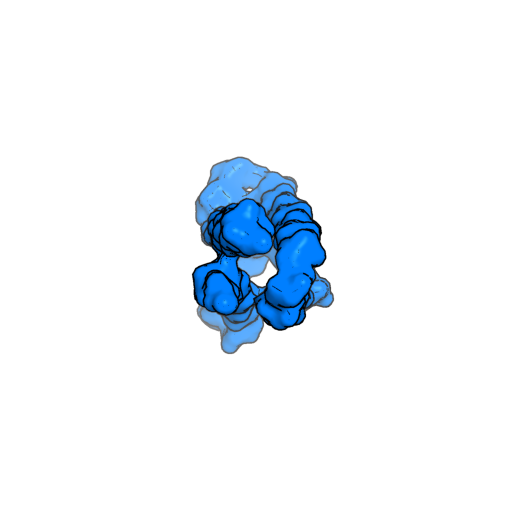1 O O . GLU A 1 95 ? 5.295 9.430 -19.227 1.00 89.38 95 GLU A O 1
ATOM 796 N N . LYS A 1 96 ? 7.491 9.025 -19.524 1.00 89.00 96 LYS A N 1
ATOM 797 C CA . LYS A 1 96 ? 7.376 7.569 -19.373 1.00 89.00 96 LYS A CA 1
ATOM 798 C C . LYS A 1 96 ? 6.823 7.196 -18.001 1.00 89.00 96 LYS A C 1
ATOM 800 O O . LYS A 1 96 ? 5.933 6.354 -17.928 1.00 89.00 96 LYS A O 1
ATOM 805 N N . SER A 1 97 ? 7.301 7.840 -16.936 1.00 89.44 97 SER A N 1
ATOM 806 C CA . SER A 1 97 ? 6.860 7.548 -15.567 1.00 89.44 97 SER A CA 1
ATOM 807 C C . SER A 1 97 ? 5.400 7.934 -15.304 1.00 89.44 97 SER A C 1
ATOM 809 O O . SER A 1 97 ? 4.718 7.224 -14.572 1.00 89.44 97 SER A O 1
ATOM 811 N N . ILE A 1 98 ? 4.883 9.011 -15.913 1.00 92.56 98 ILE A N 1
ATOM 812 C CA . ILE A 1 98 ? 3.458 9.377 -15.787 1.00 92.56 98 ILE A CA 1
ATOM 813 C C . ILE A 1 98 ? 2.545 8.409 -16.537 1.00 92.56 98 ILE A C 1
ATOM 815 O O . ILE A 1 98 ? 1.433 8.140 -16.083 1.00 92.56 98 ILE A O 1
ATOM 819 N N . THR A 1 99 ? 2.999 7.892 -17.679 1.00 92.69 99 THR A N 1
ATOM 820 C CA . THR A 1 99 ? 2.231 6.914 -18.459 1.00 92.69 99 THR A CA 1
ATOM 821 C C . THR A 1 99 ? 2.334 5.484 -17.923 1.00 92.69 99 THR A C 1
ATOM 823 O O . THR A 1 99 ? 1.598 4.617 -18.388 1.00 92.69 99 THR A O 1
ATOM 826 N N . ASP A 1 100 ? 3.227 5.222 -16.962 1.00 92.25 100 ASP A N 1
ATOM 827 C CA . ASP A 1 100 ? 3.408 3.896 -16.369 1.00 92.25 100 ASP A CA 1
ATOM 828 C C . ASP A 1 100 ? 2.203 3.540 -15.472 1.00 92.25 100 ASP A C 1
ATOM 830 O O . ASP A 1 100 ? 1.903 4.271 -14.518 1.00 92.25 100 ASP A O 1
ATOM 834 N N . PRO A 1 101 ? 1.511 2.409 -15.713 1.00 91.12 101 PRO A N 1
ATOM 835 C CA . PRO A 1 101 ? 0.394 1.970 -14.874 1.00 91.12 101 PRO A CA 1
ATOM 836 C C . PRO A 1 101 ? 0.753 1.792 -13.392 1.00 91.12 101 PRO A C 1
ATOM 838 O O . PRO A 1 101 ? -0.125 1.914 -12.533 1.00 91.12 101 PRO A O 1
ATOM 841 N N . ALA A 1 102 ? 2.030 1.571 -13.060 1.00 92.62 102 ALA A N 1
ATOM 842 C CA . ALA A 1 102 ? 2.509 1.520 -11.680 1.00 92.62 102 ALA A CA 1
ATOM 843 C C . ALA A 1 102 ? 2.216 2.810 -10.896 1.00 92.62 102 ALA A C 1
ATOM 845 O O . ALA A 1 102 ? 2.016 2.761 -9.680 1.00 92.62 102 ALA A O 1
ATOM 846 N N . LEU A 1 103 ? 2.117 3.966 -11.562 1.00 95.62 103 LEU A N 1
ATOM 847 C CA . LEU A 1 103 ? 1.751 5.217 -10.899 1.00 95.62 103 LEU A CA 1
ATOM 848 C C . LEU A 1 103 ? 0.358 5.126 -10.254 1.00 95.62 103 LEU A C 1
ATOM 850 O O . LEU A 1 103 ? 0.152 5.609 -9.138 1.00 95.62 103 LEU A O 1
ATOM 854 N N . VAL A 1 104 ? -0.588 4.449 -10.914 1.00 95.75 104 VAL A N 1
ATOM 855 C CA . VAL A 1 104 ? -1.951 4.243 -10.399 1.00 95.75 104 VAL A CA 1
ATOM 856 C C . VAL A 1 104 ? -1.928 3.423 -9.108 1.00 95.75 104 VAL A C 1
ATOM 858 O O . VAL A 1 104 ? -2.630 3.772 -8.156 1.00 95.75 104 VAL A O 1
ATOM 861 N N . TYR A 1 105 ? -1.080 2.392 -9.036 1.00 95.69 105 TYR A N 1
ATOM 862 C CA . TYR A 1 105 ? -0.883 1.596 -7.821 1.00 95.69 105 TYR A CA 1
ATOM 863 C C . TYR A 1 105 ? -0.479 2.473 -6.625 1.00 95.69 105 TYR A C 1
ATOM 865 O O . TYR A 1 105 ? -1.099 2.391 -5.557 1.00 95.69 105 TYR A O 1
ATOM 873 N N . PHE A 1 106 ? 0.503 3.362 -6.806 1.00 97.31 106 PHE A N 1
ATOM 874 C CA . PHE A 1 106 ? 0.941 4.265 -5.741 1.00 97.31 106 PHE A CA 1
ATOM 875 C C . PHE A 1 106 ? -0.163 5.249 -5.340 1.00 97.31 106 PHE A C 1
ATOM 877 O O . PHE A 1 106 ? -0.452 5.397 -4.151 1.00 97.31 106 PHE A O 1
ATOM 884 N N . LEU A 1 107 ? -0.823 5.887 -6.312 1.00 97.75 107 LEU A N 1
ATOM 885 C CA . LEU A 1 107 ? -1.878 6.874 -6.056 1.00 97.75 107 LEU A CA 1
ATOM 886 C C . LEU A 1 107 ? -3.063 6.276 -5.285 1.00 97.75 107 LEU A C 1
ATOM 888 O O . LEU A 1 107 ? -3.515 6.862 -4.29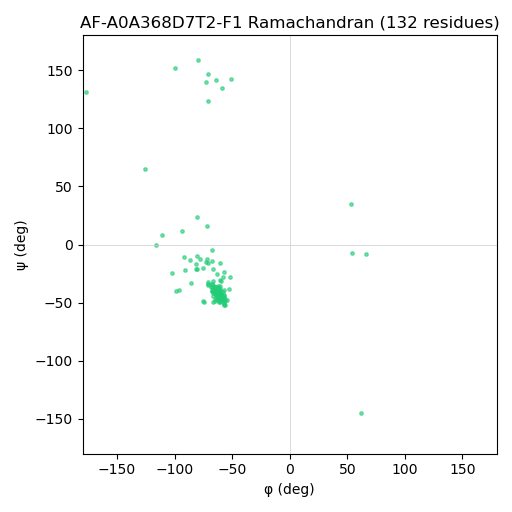7 1.00 97.75 107 LEU A O 1
ATOM 892 N N . ILE A 1 108 ? -3.536 5.097 -5.696 1.00 97.88 108 ILE A N 1
ATOM 893 C CA . ILE A 1 108 ? -4.626 4.385 -5.017 1.00 97.88 108 ILE A CA 1
ATOM 894 C C . ILE A 1 108 ? -4.205 3.983 -3.599 1.00 97.88 108 ILE A C 1
ATOM 896 O O . ILE A 1 108 ? -4.968 4.175 -2.647 1.00 97.88 108 ILE A O 1
ATOM 900 N N . SER A 1 109 ? -2.977 3.487 -3.433 1.00 98.00 109 SER A N 1
ATOM 901 C CA . SER A 1 109 ? -2.451 3.110 -2.119 1.00 98.00 109 SER A CA 1
ATOM 902 C C . SER A 1 109 ? -2.383 4.314 -1.175 1.00 98.00 109 SER A C 1
ATOM 904 O O . SER A 1 109 ? -2.891 4.246 -0.053 1.00 98.00 109 SER A O 1
ATOM 906 N N . PHE A 1 110 ? -1.857 5.459 -1.628 1.00 98.50 110 PHE A N 1
ATOM 907 C CA . PHE A 1 110 ? -1.847 6.689 -0.829 1.00 98.50 110 PHE A CA 1
ATOM 908 C C . PHE A 1 110 ? -3.254 7.143 -0.449 1.00 98.50 110 PHE A C 1
ATOM 910 O O . PHE A 1 110 ? -3.497 7.476 0.717 1.00 98.50 110 PHE A O 1
ATOM 917 N N . LEU A 1 111 ? -4.189 7.126 -1.403 1.00 98.38 111 LEU A N 1
ATOM 918 C CA . LEU A 1 111 ? -5.578 7.502 -1.164 1.00 98.38 111 LEU A CA 1
ATOM 919 C C . LEU A 1 111 ? -6.187 6.663 -0.034 1.00 98.38 111 LEU A C 1
ATOM 921 O O . LEU A 1 111 ? -6.703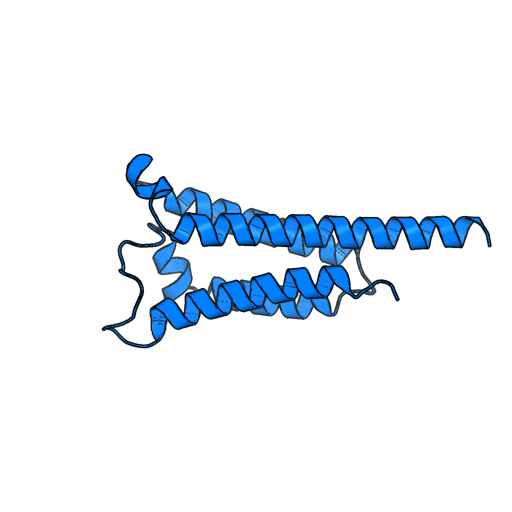 7.221 0.940 1.00 98.38 111 LEU A O 1
ATOM 925 N N . PHE A 1 112 ? -6.089 5.335 -0.115 1.00 98.38 112 PHE A N 1
ATOM 926 C CA . PHE A 1 112 ? -6.667 4.454 0.897 1.00 98.38 112 PHE A CA 1
ATOM 927 C C . PHE A 1 112 ? -5.978 4.564 2.255 1.00 98.38 112 PHE A C 1
ATOM 929 O O . PHE A 1 112 ? -6.663 4.506 3.283 1.00 98.38 112 PHE A O 1
ATOM 936 N N . ILE A 1 113 ? -4.665 4.806 2.311 1.00 98.12 113 ILE A N 1
ATOM 937 C CA . ILE A 1 113 ? -3.998 5.037 3.598 1.00 98.12 113 ILE A CA 1
ATOM 938 C C . ILE A 1 113 ? -4.487 6.345 4.232 1.00 98.12 113 ILE A C 1
ATOM 940 O O . ILE A 1 113 ? -4.814 6.376 5.423 1.00 98.12 113 ILE A O 1
ATOM 944 N N . VAL A 1 114 ? -4.595 7.424 3.452 1.00 98.19 114 VAL A N 1
ATOM 945 C CA . VAL A 1 114 ? -5.104 8.713 3.947 1.00 98.19 114 VAL A CA 1
ATOM 946 C C . VAL A 1 114 ? -6.538 8.569 4.454 1.00 98.19 114 VAL A C 1
ATOM 948 O O . VAL A 1 114 ? -6.857 9.070 5.539 1.00 98.19 114 VAL A O 1
ATOM 951 N N . LEU A 1 115 ? -7.395 7.856 3.719 1.00 97.56 115 LEU A N 1
ATOM 952 C CA . LEU A 1 115 ? -8.764 7.564 4.143 1.00 97.56 115 LEU A CA 1
ATOM 953 C C . LEU A 1 115 ? -8.791 6.733 5.433 1.00 97.56 115 LEU A C 1
ATOM 955 O O . LEU A 1 115 ? -9.518 7.098 6.360 1.00 97.56 115 LEU A O 1
ATOM 959 N N . SER A 1 116 ? -7.933 5.715 5.550 1.00 96.81 116 SER A N 1
ATOM 960 C CA . SER A 1 116 ? -7.770 4.900 6.764 1.00 96.81 116 SER A CA 1
ATOM 961 C C . SER A 1 116 ? -7.415 5.762 7.979 1.00 96.81 116 SER A C 1
ATOM 963 O O . SER A 1 116 ? -8.110 5.725 9.000 1.00 96.81 116 SER A O 1
ATOM 965 N N . ILE A 1 117 ? -6.392 6.617 7.864 1.00 97.06 117 ILE A N 1
ATOM 966 C CA . ILE A 1 117 ? -5.972 7.528 8.941 1.00 97.06 117 ILE A CA 1
ATOM 967 C C . ILE A 1 117 ? -7.105 8.492 9.313 1.00 97.06 117 ILE A C 1
ATOM 969 O O . ILE A 1 117 ? -7.354 8.724 10.500 1.00 97.06 117 ILE A O 1
ATOM 973 N N . ARG A 1 118 ? -7.807 9.057 8.320 1.00 96.00 118 ARG A N 1
ATOM 974 C CA . ARG A 1 118 ? -8.949 9.956 8.555 1.00 96.00 118 ARG A CA 1
ATOM 975 C C . ARG A 1 118 ? -10.071 9.253 9.318 1.00 96.00 118 ARG A C 1
ATOM 977 O O . ARG A 1 118 ? -10.581 9.835 10.275 1.00 96.00 118 ARG A O 1
ATOM 984 N N . SER A 1 119 ? -10.413 8.014 8.959 1.00 94.25 119 SER A N 1
ATOM 985 C CA . SER A 1 119 ? -11.406 7.225 9.700 1.00 94.25 119 SER A CA 1
ATOM 986 C C . SER A 1 119 ? -10.976 6.953 11.143 1.00 94.25 119 SER A C 1
ATOM 988 O O . SER A 1 119 ? -11.736 7.264 12.052 1.00 94.25 119 SER A O 1
ATOM 990 N N . ILE A 1 120 ? -9.733 6.518 11.390 1.00 94.31 120 ILE A N 1
ATOM 991 C CA . ILE A 1 120 ? -9.246 6.263 12.761 1.00 94.31 120 ILE A CA 1
ATOM 992 C C . ILE A 1 120 ? -9.311 7.540 13.617 1.00 94.31 120 ILE A C 1
ATOM 994 O O . ILE A 1 120 ? -9.748 7.512 14.769 1.00 94.31 120 ILE A O 1
ATOM 998 N N . LYS A 1 121 ? -8.917 8.691 13.057 1.00 93.88 121 LYS A N 1
ATOM 999 C CA . LYS A 1 121 ? -9.001 9.983 13.757 1.00 93.88 121 LYS A CA 1
ATOM 1000 C C . LYS A 1 121 ? -10.443 10.397 14.058 1.00 93.88 121 LYS A C 1
ATOM 1002 O O . LYS A 1 121 ? -10.698 10.977 15.115 1.00 93.88 121 LYS A O 1
ATOM 1007 N N . LYS A 1 122 ? -11.384 10.111 13.154 1.00 92.00 122 LYS A N 1
ATOM 1008 C CA . LYS A 1 122 ? -12.813 10.366 13.375 1.00 92.00 122 LYS A CA 1
ATOM 1009 C C . LYS A 1 122 ? -13.336 9.527 14.543 1.00 92.00 122 LYS A C 1
ATOM 1011 O O . LYS A 1 122 ? -13.990 10.079 15.425 1.00 92.00 122 LYS A O 1
ATOM 1016 N N . ASP A 1 123 ? -12.977 8.248 14.598 1.00 89.44 123 ASP A N 1
ATOM 1017 C CA . ASP A 1 123 ? -13.362 7.335 15.681 1.00 89.44 123 ASP A CA 1
ATOM 1018 C C . ASP A 1 123 ? -12.835 7.818 17.037 1.00 89.44 123 ASP A C 1
ATOM 1020 O O . ASP A 1 123 ? -13.584 7.897 18.012 1.00 89.44 123 ASP A O 1
ATOM 1024 N N . LEU A 1 124 ? -11.561 8.220 17.084 1.00 89.94 124 LEU A N 1
ATOM 1025 C CA . LEU A 1 124 ? -10.933 8.809 18.269 1.00 89.94 124 LEU A CA 1
ATOM 1026 C C . LEU A 1 124 ? -11.659 10.073 18.753 1.00 89.94 124 LEU A C 1
ATOM 1028 O O . LEU A 1 124 ? -11.858 10.264 19.957 1.00 89.94 124 LEU A O 1
ATOM 1032 N N . LYS A 1 125 ? -12.086 10.936 17.824 1.00 89.62 125 LYS A N 1
ATOM 1033 C CA . LYS A 1 125 ? -12.847 12.146 18.156 1.00 89.62 125 LYS A CA 1
ATOM 1034 C C . LYS A 1 125 ? -14.207 11.800 18.770 1.00 89.62 125 LYS A C 1
ATOM 1036 O O . LYS A 1 125 ? -14.596 12.421 19.754 1.00 89.62 125 LYS A O 1
ATOM 1041 N N . ILE A 1 126 ? -14.897 10.786 18.245 1.00 87.12 126 ILE A N 1
ATOM 1042 C CA . ILE A 1 126 ? -16.188 10.334 18.785 1.00 87.12 126 ILE A CA 1
ATOM 1043 C C . ILE A 1 126 ? -16.009 9.778 20.203 1.00 87.12 126 ILE A C 1
ATOM 1045 O O . ILE A 1 126 ? -16.706 10.214 21.119 1.00 87.12 126 ILE A O 1
ATOM 1049 N N . ILE A 1 127 ? -15.033 8.889 20.412 1.00 85.44 127 IL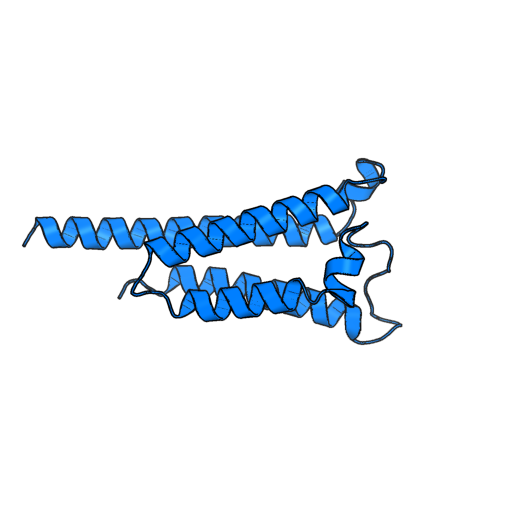E A N 1
ATOM 1050 C CA . ILE A 1 127 ? -14.751 8.295 21.732 1.00 85.44 127 ILE A CA 1
ATOM 1051 C C . ILE A 1 127 ? -14.414 9.379 22.760 1.00 85.44 127 ILE A C 1
ATOM 1053 O O . ILE A 1 127 ? -14.983 9.399 23.850 1.00 85.44 127 ILE A O 1
ATOM 1057 N N . SER A 1 128 ? -13.528 10.312 22.408 1.00 83.81 128 SER A N 1
ATOM 1058 C CA . SER A 1 128 ? -13.146 11.395 23.320 1.00 83.81 128 SER A CA 1
ATOM 1059 C C . SER A 1 128 ? -14.307 12.342 23.630 1.00 83.81 128 SER A C 1
ATOM 1061 O O . SER A 1 128 ? -14.429 12.777 24.770 1.00 83.81 128 SER A O 1
ATOM 1063 N N . SER A 1 129 ? -15.193 12.623 22.666 1.00 83.00 129 SER A N 1
ATOM 1064 C CA . SER A 1 129 ? -16.404 13.416 22.917 1.00 83.00 129 SER A CA 1
ATOM 1065 C C . SER A 1 129 ? -17.408 12.701 23.827 1.00 83.00 129 SER A C 1
ATOM 1067 O O . SER A 1 129 ? -17.954 13.327 24.729 1.00 83.00 129 SER A O 1
ATOM 1069 N N . SER A 1 130 ? -17.594 11.387 23.661 1.00 78.38 130 SER A N 1
ATOM 1070 C CA . SER A 1 130 ? -18.496 10.591 24.502 1.00 78.38 130 SER A CA 1
ATOM 1071 C C . SER A 1 130 ? -17.993 10.484 25.941 1.00 78.38 130 SER A C 1
ATOM 1073 O O . SER A 1 130 ? -18.799 10.511 26.865 1.00 78.38 130 SER A O 1
ATOM 1075 N N . ASN A 1 131 ? -16.675 10.389 26.138 1.00 77.19 131 ASN A N 1
ATOM 1076 C CA . ASN A 1 131 ? -16.068 10.345 27.469 1.00 77.19 131 ASN A CA 1
ATOM 1077 C C . ASN A 1 131 ? -16.132 11.687 28.213 1.00 77.19 131 ASN A C 1
ATOM 1079 O O . ASN A 1 131 ? -15.917 11.693 29.413 1.00 77.19 131 ASN A O 1
ATOM 1083 N N . ARG A 1 132 ? -16.398 12.814 27.536 1.00 68.25 132 ARG A N 1
ATOM 1084 C CA . ARG A 1 132 ? -16.556 14.133 28.185 1.00 68.25 132 ARG A CA 1
ATOM 1085 C C . ARG A 1 132 ? -17.944 14.363 28.779 1.00 68.25 132 ARG A C 1
ATOM 1087 O O . ARG A 1 132 ? -18.104 15.266 29.586 1.00 68.25 132 ARG A O 1
ATOM 1094 N N . ILE A 1 133 ? -18.942 13.617 28.313 1.00 60.25 133 ILE A N 1
ATOM 1095 C CA . ILE A 1 133 ? -20.338 13.732 28.765 1.00 60.25 133 ILE A CA 1
ATOM 1096 C C . ILE A 1 133 ? -20.582 12.856 30.008 1.00 60.25 133 ILE A C 1
ATOM 1098 O O . ILE A 1 133 ? -21.607 12.992 30.670 1.00 60.25 133 ILE A O 1
ATOM 1102 N N . ARG A 1 134 ? -19.646 11.957 30.320 1.00 52.78 134 ARG A N 1
ATOM 1103 C CA . ARG A 1 134 ? -19.710 11.010 31.430 1.00 52.78 134 ARG A CA 1
ATOM 1104 C C . ARG A 1 134 ? -18.805 11.462 32.565 1.00 52.78 134 ARG A C 1
ATOM 1106 O O . ARG A 1 134 ? -19.200 11.218 33.721 1.00 52.78 134 ARG A O 1
#

Foldseek 3Di:
DLLPQLLVLLVVLLVLLVVLLCLQPPDPVRHDDPLALAQLSCCVVPVVVSVVSNVLSVVLSVCLVPLVVSLVSLVVVLVVLVVSLVNLVPPDDPVSSVPHCVVVSSVSSVVSSVSSNVSSVVVVVVVVVVVVVD

Secondary structure (DSSP, 8-state):
--THHHHHHHHHHHHHHHHHHHHHHS-TTTSPPTTTTGGGHHHHHTT-HHHHHHHHHHHHHHTTT-HHHHHHHHHHHHHHHHHHHHHHHSSS-HHHHHH-THHHHHHHHHHHHHHHHHHHHHHHHHHHHHHH--

Sequence (134 aa):
MIQRVQSIYMLLIVITNLLVIISIDSNPEMSLPESYFGFFRPYINDYFFSEIISVLLIINIFLFKRPNLQINLLRIIILSLIFGLLNLFDERSFEKSITDPALVYFLISFLFIVLSIRSIKKDLKIISSSNRIR